Protein AF-A0A7L2FAF1-F1 (afdb_monomer_lite)

Secondary structure (DSSP, 8-state):
------PPP---TTSEEEE-------------------TT---EEEETTEEEEEPPP-PPP-HHHHHHHHHHHHHHHHHTT--SSS--HHHHHHHHHHHHHHHHHHHHH-HHHHHHHHHHHHHHHHHHHHHHHHHHHHHHHHHHHHHHHHHHHHHHHHHHHT-

Organism: Quiscalus mexicanus (NCBI:txid64278)

pLDDT: mean 79.45, std 24.53, range [24.81, 98.5]

InterPro domains:
  IPR019347 Axonemal dynein light chain [PF10211] (40-163)
  IPR019347 Axonemal dynein light chain [PTHR13183] (40-162)

Structure (mmCIF, N/CA/C/O backbone):
data_AF-A0A7L2FAF1-F1
#
_entry.id   AF-A0A7L2FAF1-F1
#
loop_
_atom_site.group_PDB
_atom_site.id
_atom_site.type_symbol
_atom_site.label_atom_id
_atom_site.label_alt_id
_atom_site.label_comp_id
_atom_site.label_asym_id
_atom_site.label_entity_id
_atom_site.label_seq_id
_atom_site.pdbx_PDB_ins_code
_atom_site.Cartn_x
_atom_site.Cartn_y
_atom_site.Cartn_z
_atom_site.occupancy
_atom_site.B_iso_or_equiv
_atom_site.auth_seq_id
_atom_site.auth_comp_id
_atom_site.auth_asym_id
_atom_site.auth_atom_id
_atom_site.pdbx_PDB_model_num
ATOM 1 N N . ALA A 1 1 ? -5.347 -30.707 2.370 1.00 27.84 1 ALA A N 1
ATOM 2 C CA . ALA A 1 1 ? -5.140 -30.293 0.969 1.00 27.84 1 ALA A CA 1
ATOM 3 C C . ALA A 1 1 ? -4.944 -28.781 0.952 1.00 27.84 1 ALA A C 1
ATOM 5 O O . ALA A 1 1 ? -5.804 -28.099 1.500 1.00 27.84 1 ALA A O 1
ATOM 6 N N . PRO A 1 2 ? -3.815 -28.251 0.456 1.00 30.92 2 PRO A N 1
ATOM 7 C CA . PRO A 1 2 ? -3.639 -26.808 0.319 1.00 30.92 2 PRO A CA 1
ATOM 8 C C . PRO A 1 2 ? -4.450 -26.282 -0.886 1.00 30.92 2 PRO A C 1
ATOM 10 O O . PRO A 1 2 ? -4.787 -27.070 -1.774 1.00 30.92 2 PRO A O 1
ATOM 13 N N . PRO A 1 3 ? -4.820 -24.988 -0.910 1.00 32.50 3 PRO A N 1
ATOM 14 C CA . PRO A 1 3 ? -5.670 -24.422 -1.954 1.00 32.50 3 PRO A CA 1
ATOM 15 C C . PRO A 1 3 ? -4.913 -24.277 -3.290 1.00 32.50 3 PRO A C 1
ATOM 17 O O . PRO A 1 3 ? -3.688 -24.136 -3.286 1.00 32.50 3 PRO A O 1
ATOM 20 N N . PRO A 1 4 ? -5.619 -24.269 -4.439 1.00 44.69 4 PRO A N 1
ATOM 21 C CA . PRO A 1 4 ? -5.011 -24.147 -5.759 1.00 44.69 4 PRO A CA 1
ATOM 22 C C . PRO A 1 4 ? -4.667 -22.675 -6.024 1.00 44.69 4 PRO A C 1
ATOM 24 O O . PRO A 1 4 ? -5.472 -21.906 -6.544 1.00 44.69 4 PRO A O 1
ATOM 27 N N . GLY A 1 5 ? -3.478 -22.255 -5.603 1.00 38.69 5 GLY A N 1
ATOM 28 C CA . GLY A 1 5 ? -2.954 -20.914 -5.843 1.00 38.69 5 GLY A CA 1
ATOM 29 C C . GLY A 1 5 ? -1.906 -20.931 -6.945 1.00 38.69 5 GLY A C 1
ATOM 30 O O . GLY A 1 5 ? -0.771 -21.281 -6.666 1.00 38.69 5 GLY A O 1
ATOM 31 N N . LEU A 1 6 ? -2.318 -20.541 -8.157 1.00 42.41 6 LEU A N 1
ATOM 32 C CA . LEU A 1 6 ? -1.506 -20.194 -9.334 1.00 42.41 6 LEU A CA 1
ATOM 33 C C . LEU A 1 6 ? -0.312 -21.115 -9.648 1.00 42.41 6 LEU A C 1
ATOM 35 O O . LEU A 1 6 ? 0.764 -20.993 -9.069 1.00 42.41 6 LEU A O 1
ATOM 39 N N . ALA A 1 7 ? -0.465 -21.933 -10.692 1.00 40.91 7 ALA A N 1
ATOM 40 C CA . ALA A 1 7 ? 0.687 -22.473 -11.407 1.00 40.91 7 ALA A CA 1
ATOM 41 C C . ALA A 1 7 ? 1.619 -21.313 -11.832 1.00 40.91 7 ALA A C 1
ATOM 43 O O . ALA A 1 7 ? 1.118 -20.288 -12.313 1.00 40.91 7 ALA A O 1
ATOM 44 N N . PRO A 1 8 ? 2.946 -21.432 -11.642 1.00 45.66 8 PRO A N 1
ATOM 45 C CA . PRO A 1 8 ? 3.875 -20.391 -12.055 1.00 45.66 8 PRO A CA 1
ATOM 46 C C . PRO A 1 8 ? 3.798 -20.203 -13.581 1.00 45.66 8 PRO A C 1
ATOM 48 O O . PRO A 1 8 ? 3.647 -21.187 -14.311 1.00 45.66 8 PRO A O 1
ATOM 51 N N . PRO A 1 9 ? 3.882 -18.960 -14.094 1.00 46.81 9 PRO A N 1
ATOM 52 C CA . PRO A 1 9 ? 4.000 -18.743 -15.530 1.00 46.81 9 PRO A CA 1
ATOM 53 C C . PRO A 1 9 ? 5.267 -19.446 -16.045 1.00 46.81 9 PRO A C 1
ATOM 55 O O . PRO A 1 9 ? 6.265 -19.490 -15.320 1.00 46.81 9 PRO A O 1
ATOM 58 N N . PRO A 1 10 ? 5.265 -19.989 -17.277 1.00 45.12 10 PRO A N 1
ATOM 59 C CA . PRO A 1 10 ? 6.448 -20.629 -17.833 1.00 45.12 10 PRO A CA 1
ATOM 60 C C . PRO A 1 10 ? 7.561 -19.582 -17.959 1.00 45.12 10 PRO A C 1
ATOM 62 O O . PRO A 1 10 ? 7.517 -18.705 -18.823 1.00 45.12 10 PRO A O 1
ATOM 65 N N . GLY A 1 11 ? 8.542 -19.646 -17.057 1.00 44.28 11 GLY A N 1
ATOM 66 C CA . GLY A 1 11 ? 9.762 -18.855 -17.159 1.00 44.28 11 GLY A CA 1
ATOM 67 C C . GLY A 1 11 ? 10.506 -19.220 -18.440 1.00 44.28 11 GLY A C 1
ATOM 68 O O . GLY A 1 11 ? 10.483 -20.373 -18.878 1.00 44.28 11 GLY A O 1
ATOM 69 N N . ARG A 1 12 ? 11.160 -18.238 -19.069 1.00 42.81 12 ARG A N 1
ATOM 70 C CA . ARG A 1 12 ? 12.044 -18.525 -20.203 1.00 42.81 12 ARG A CA 1
ATOM 71 C C . ARG A 1 12 ? 13.177 -19.454 -19.729 1.00 42.81 12 ARG A C 1
ATOM 73 O O . ARG A 1 12 ? 13.620 -19.298 -18.592 1.00 42.81 12 ARG A O 1
ATOM 80 N N . PRO A 1 13 ? 13.696 -20.363 -20.577 1.00 41.44 13 PRO A N 1
ATOM 81 C CA . PRO A 1 13 ? 14.641 -21.420 -20.178 1.00 41.44 13 PRO A CA 1
ATOM 82 C C . PRO A 1 13 ? 15.996 -20.982 -19.572 1.00 41.44 13 PRO A C 1
ATOM 84 O O . PRO A 1 13 ? 16.853 -21.834 -19.375 1.00 41.44 13 PRO A O 1
ATOM 87 N N . GLY A 1 14 ? 16.233 -19.690 -19.308 1.00 46.03 14 GLY A N 1
ATOM 88 C CA . GLY A 1 14 ? 17.527 -19.144 -18.873 1.00 46.03 14 GLY A CA 1
ATOM 89 C C . GLY A 1 14 ? 17.575 -18.482 -17.488 1.00 46.03 14 GLY A C 1
ATOM 90 O O . GLY A 1 14 ? 18.663 -18.112 -17.069 1.00 46.03 14 GLY A O 1
ATOM 91 N N . GLU A 1 15 ? 16.451 -18.323 -16.775 1.00 49.97 15 GLU A N 1
ATOM 92 C CA . GLU A 1 15 ? 16.382 -17.589 -15.483 1.00 49.97 15 GLU A CA 1
ATOM 93 C C . GLU A 1 15 ? 16.230 -18.505 -14.247 1.00 49.97 15 GLU A C 1
ATOM 95 O O . GLU A 1 15 ? 15.916 -18.039 -13.153 1.00 49.97 15 GLU A O 1
ATOM 100 N N . GLN A 1 16 ? 16.432 -19.817 -14.406 1.00 47.53 16 GLN A N 1
ATOM 101 C CA . GLN A 1 16 ? 16.274 -20.808 -13.336 1.00 47.53 16 GLN A CA 1
ATOM 102 C C . GLN A 1 16 ? 17.605 -21.525 -13.088 1.00 47.53 16 GLN A C 1
ATOM 104 O O . GLN A 1 16 ? 18.141 -22.175 -13.986 1.00 47.53 16 GLN A O 1
ATOM 109 N N . ARG A 1 17 ? 18.143 -21.421 -11.868 1.00 52.56 17 ARG A N 1
ATOM 110 C CA . ARG A 1 17 ? 19.311 -22.196 -11.421 1.00 52.56 17 ARG A CA 1
ATOM 111 C C . ARG A 1 17 ? 18.917 -23.183 -10.324 1.00 52.56 17 ARG A C 1
ATOM 113 O O . ARG A 1 17 ? 18.197 -22.831 -9.395 1.00 52.56 17 ARG A O 1
ATOM 120 N N . GLU A 1 18 ? 19.426 -24.409 -10.435 1.00 46.47 18 GLU A N 1
ATOM 121 C CA . GLU A 1 18 ? 19.274 -25.476 -9.442 1.00 46.47 18 GLU A CA 1
ATOM 122 C C . GLU A 1 18 ? 20.241 -25.244 -8.268 1.00 46.47 18 GLU A C 1
ATOM 124 O O . GLU A 1 18 ? 21.462 -25.291 -8.433 1.00 46.47 18 GLU A O 1
ATOM 129 N N . GLY A 1 19 ? 19.704 -24.976 -7.075 1.00 48.56 19 GLY A N 1
ATOM 130 C CA . GLY A 1 19 ? 20.489 -24.899 -5.844 1.00 48.56 19 GLY A CA 1
ATOM 131 C C . GLY A 1 19 ? 20.743 -26.293 -5.267 1.00 48.56 19 GLY A C 1
ATOM 132 O O . GLY A 1 19 ? 19.834 -26.918 -4.721 1.00 48.56 19 GLY A O 1
ATOM 133 N N . GLY A 1 20 ? 21.977 -26.794 -5.378 1.00 36.31 20 GLY A N 1
ATOM 134 C CA . GLY A 1 20 ? 22.377 -28.091 -4.824 1.00 36.31 20 GLY A CA 1
ATOM 135 C C . GLY A 1 20 ? 22.402 -28.103 -3.291 1.00 36.31 20 GLY A C 1
ATOM 136 O O . GLY A 1 20 ? 23.019 -27.247 -2.657 1.00 36.31 20 GLY A O 1
ATOM 137 N N . ARG A 1 21 ? 21.762 -29.106 -2.679 1.00 40.84 21 ARG A N 1
ATOM 138 C CA . ARG A 1 21 ? 21.745 -29.311 -1.223 1.00 40.84 21 ARG A CA 1
ATOM 139 C C . ARG A 1 21 ? 23.008 -30.066 -0.785 1.00 40.84 21 ARG A C 1
ATOM 141 O O . ARG A 1 21 ? 23.058 -31.289 -0.877 1.00 40.84 21 ARG A O 1
ATOM 148 N N . ALA A 1 22 ? 24.028 -29.358 -0.301 1.00 35.62 22 ALA A N 1
ATOM 149 C CA . ALA A 1 22 ? 25.160 -29.985 0.387 1.00 35.62 22 ALA A CA 1
ATOM 150 C C . ALA A 1 22 ? 24.779 -30.262 1.853 1.00 35.62 22 ALA A C 1
ATOM 152 O O . ALA A 1 22 ? 24.510 -29.340 2.622 1.00 35.62 22 ALA A O 1
ATOM 153 N N . GLY A 1 23 ? 24.700 -31.537 2.234 1.00 33.41 23 GLY A N 1
ATOM 154 C CA . GLY A 1 23 ? 24.443 -31.949 3.612 1.00 33.41 23 GLY A CA 1
ATOM 155 C C . GLY A 1 23 ? 25.723 -32.034 4.447 1.00 33.41 23 GLY A C 1
ATOM 156 O O . GLY A 1 23 ? 26.695 -32.625 3.990 1.00 33.41 23 GLY A O 1
ATOM 157 N N . ALA A 1 24 ? 25.685 -31.485 5.670 1.00 31.58 24 ALA A N 1
ATOM 158 C CA . ALA A 1 24 ? 25.994 -32.152 6.951 1.00 31.58 24 ALA A CA 1
ATOM 159 C C . ALA A 1 24 ? 26.558 -31.186 8.021 1.00 31.58 24 ALA A C 1
ATOM 161 O O . ALA A 1 24 ? 27.615 -30.596 7.837 1.00 31.58 24 ALA A O 1
ATOM 162 N N . GLY A 1 25 ? 25.896 -31.149 9.189 1.00 27.55 25 GLY A N 1
ATOM 163 C CA . GLY A 1 25 ? 26.552 -31.069 10.505 1.00 27.55 25 GLY A CA 1
ATOM 164 C C . GLY A 1 25 ? 26.757 -29.701 11.178 1.00 27.55 25 GLY A C 1
ATOM 165 O O . GLY A 1 25 ? 27.673 -28.971 10.837 1.00 27.55 25 GLY A O 1
ATOM 166 N N . GLY A 1 26 ? 26.031 -29.471 12.283 1.00 25.16 26 GLY A N 1
ATOM 167 C CA . GLY A 1 26 ? 26.638 -28.929 13.511 1.00 25.16 26 GLY A CA 1
ATOM 168 C C . GLY A 1 26 ? 26.454 -27.443 13.870 1.00 25.16 26 GLY A C 1
ATOM 169 O O . GLY A 1 26 ? 27.051 -26.565 13.272 1.00 25.16 26 GLY A O 1
ATOM 170 N N . ALA A 1 27 ? 25.762 -27.242 14.999 1.00 26.53 27 ALA A N 1
ATOM 171 C CA . ALA A 1 27 ? 25.954 -26.198 16.019 1.00 26.53 27 ALA A CA 1
ATOM 172 C C . ALA A 1 27 ? 25.530 -24.729 15.764 1.00 26.53 27 ALA A C 1
ATOM 174 O O . ALA A 1 27 ? 26.105 -23.980 14.988 1.00 26.53 27 ALA A O 1
ATOM 175 N N . ARG A 1 28 ? 24.546 -24.332 16.590 1.00 32.38 28 ARG A N 1
ATOM 176 C CA . ARG A 1 28 ? 24.350 -23.046 17.291 1.00 32.38 28 ARG A CA 1
ATOM 177 C C . ARG A 1 28 ? 25.233 -21.862 16.874 1.00 32.38 28 ARG A C 1
ATOM 179 O O . ARG A 1 28 ? 26.428 -21.838 17.142 1.00 32.38 28 ARG A O 1
ATOM 186 N N . GLY A 1 29 ? 24.554 -20.789 16.482 1.00 24.81 29 GLY A N 1
ATOM 187 C CA . GLY A 1 29 ? 25.086 -19.434 16.507 1.00 24.81 29 GLY A CA 1
ATOM 188 C C . GLY A 1 29 ? 24.210 -18.505 15.687 1.00 24.81 29 GLY A C 1
ATOM 189 O O . GLY A 1 29 ? 24.454 -18.324 14.502 1.00 24.81 29 GLY A O 1
ATOM 190 N N . ALA A 1 30 ? 23.187 -17.915 16.307 1.00 38.19 30 ALA A N 1
ATOM 191 C CA . ALA A 1 30 ? 22.689 -16.642 15.807 1.00 38.19 30 ALA A CA 1
ATOM 192 C C . ALA A 1 30 ? 23.797 -15.604 16.039 1.00 38.19 30 ALA A C 1
ATOM 194 O O . ALA A 1 30 ? 24.292 -15.481 17.161 1.00 38.19 30 ALA A O 1
ATOM 195 N N . PRO A 1 31 ? 24.179 -14.860 14.999 1.00 34.25 31 PRO A N 1
ATOM 196 C CA . PRO A 1 31 ? 24.195 -13.419 15.171 1.00 34.25 31 PRO A CA 1
ATOM 197 C C . PRO A 1 31 ? 23.515 -12.714 13.998 1.00 34.25 31 PRO A C 1
ATOM 199 O O . PRO A 1 31 ? 23.327 -13.264 12.915 1.00 34.25 31 PRO A O 1
ATOM 202 N N . GLY A 1 32 ? 23.079 -11.490 14.276 1.00 34.62 32 GLY A N 1
ATOM 203 C CA . GLY A 1 32 ? 22.221 -10.698 13.415 1.00 34.62 32 GLY A CA 1
ATOM 204 C C . GLY A 1 32 ? 22.744 -10.552 11.991 1.00 34.62 32 GLY A C 1
ATOM 205 O O . GLY A 1 32 ? 23.843 -10.062 11.756 1.00 34.62 32 GLY A O 1
ATOM 206 N N . ALA A 1 33 ? 21.879 -10.880 11.040 1.00 30.84 33 ALA A N 1
ATOM 207 C CA . ALA A 1 33 ? 21.929 -10.312 9.710 1.00 30.84 33 ALA A CA 1
ATOM 208 C C . ALA A 1 33 ? 20.853 -9.224 9.654 1.00 30.84 33 ALA A C 1
ATOM 210 O O . ALA A 1 33 ? 19.710 -9.475 9.275 1.00 30.84 33 ALA A O 1
ATOM 211 N N . SER A 1 34 ? 21.223 -8.002 10.049 1.00 34.81 34 SER A N 1
ATOM 212 C CA . SER A 1 34 ? 20.546 -6.795 9.562 1.00 34.81 34 SER A CA 1
ATOM 213 C C . SER A 1 34 ? 20.873 -6.681 8.068 1.00 34.81 34 SER A C 1
ATOM 215 O O . SER A 1 34 ? 21.776 -5.966 7.644 1.00 34.81 34 SER A O 1
ATOM 217 N N . GLY A 1 35 ? 20.232 -7.545 7.281 1.00 31.06 35 GLY A N 1
ATOM 218 C CA . GLY A 1 35 ? 20.431 -7.702 5.849 1.00 31.06 35 GLY A CA 1
ATOM 219 C C . GLY A 1 35 ? 19.584 -6.688 5.105 1.00 31.06 35 GLY A C 1
ATOM 220 O O . GLY A 1 35 ? 18.524 -7.017 4.576 1.00 31.06 35 GLY A O 1
ATOM 221 N N . ASN A 1 36 ? 20.056 -5.447 5.090 1.00 40.44 36 ASN A N 1
ATOM 222 C CA . ASN A 1 36 ? 19.520 -4.382 4.259 1.00 40.44 36 ASN A CA 1
ATOM 223 C C . ASN A 1 36 ? 19.846 -4.705 2.784 1.00 40.44 36 ASN A C 1
ATOM 225 O O . ASN A 1 36 ? 20.886 -4.308 2.269 1.00 40.44 36 ASN A O 1
ATOM 229 N N . GLY A 1 37 ? 19.023 -5.543 2.142 1.00 33.22 37 GLY A N 1
ATOM 230 C CA . GLY A 1 37 ? 19.288 -6.024 0.777 1.00 33.22 37 GLY A CA 1
ATOM 231 C C . GLY A 1 37 ? 18.282 -7.017 0.182 1.00 33.22 37 GLY A C 1
ATOM 232 O O . GLY A 1 37 ? 18.605 -7.679 -0.795 1.00 33.22 37 GLY A O 1
ATOM 233 N N . ARG A 1 38 ? 17.071 -7.161 0.738 1.00 39.62 38 ARG A N 1
ATOM 234 C CA . ARG A 1 38 ? 16.062 -8.135 0.248 1.00 39.62 38 ARG A CA 1
ATOM 235 C C . ARG A 1 38 ? 15.045 -7.581 -0.741 1.00 39.62 38 ARG A C 1
ATOM 237 O O . ARG A 1 38 ? 14.088 -8.256 -1.097 1.00 39.62 38 ARG A O 1
ATOM 244 N N . CYS A 1 39 ? 15.209 -6.344 -1.177 1.00 45.53 39 CYS A N 1
ATOM 245 C CA . CYS A 1 39 ? 14.093 -5.644 -1.799 1.00 45.53 39 CYS A CA 1
ATOM 246 C C . CYS A 1 39 ? 13.765 -6.094 -3.219 1.00 45.53 39 CYS A C 1
ATOM 248 O O . CYS A 1 39 ? 12.696 -5.768 -3.714 1.00 45.53 39 CYS A O 1
ATOM 250 N N . LEU A 1 40 ? 14.658 -6.868 -3.826 1.00 53.53 40 LEU A N 1
ATOM 251 C CA . LEU A 1 40 ? 14.436 -7.596 -5.063 1.00 53.53 40 LEU A CA 1
ATOM 252 C C . LEU A 1 40 ? 15.118 -8.968 -4.917 1.00 53.53 40 LEU A C 1
ATOM 254 O O . LEU A 1 40 ? 15.913 -9.365 -5.758 1.00 53.53 40 LEU A O 1
ATOM 258 N N . SER A 1 41 ? 14.945 -9.669 -3.791 1.00 55.16 41 SER A N 1
ATOM 259 C CA . SER A 1 41 ? 15.381 -11.067 -3.769 1.00 55.16 41 SER A CA 1
ATOM 260 C C . SER A 1 41 ? 14.407 -11.860 -4.621 1.00 55.16 41 SER A C 1
ATOM 262 O O . SER A 1 41 ? 13.192 -11.758 -4.435 1.00 55.16 41 SER A O 1
ATOM 264 N N . GLY A 1 42 ? 14.957 -12.627 -5.551 1.00 60.41 42 GLY A N 1
ATOM 265 C CA . GLY A 1 42 ? 14.222 -13.590 -6.340 1.00 60.41 42 GLY A CA 1
ATOM 266 C C . GLY A 1 42 ? 13.208 -14.396 -5.545 1.00 60.41 42 GLY A C 1
ATOM 267 O O . GLY A 1 42 ? 13.421 -14.677 -4.366 1.00 60.41 42 GLY A O 1
ATOM 268 N N . ARG A 1 43 ? 12.092 -14.781 -6.170 1.00 70.56 43 ARG A N 1
ATOM 269 C CA . ARG A 1 43 ? 11.152 -15.695 -5.518 1.00 70.56 43 ARG A CA 1
ATOM 270 C C . ARG A 1 43 ? 11.857 -17.034 -5.307 1.00 70.56 43 ARG A C 1
ATOM 272 O O . ARG A 1 43 ? 12.327 -17.631 -6.272 1.00 70.56 43 ARG A O 1
ATOM 279 N N . GLU A 1 44 ? 11.897 -17.493 -4.061 1.00 77.44 44 GLU A N 1
ATOM 280 C CA . GLU A 1 44 ? 12.423 -18.807 -3.695 1.00 77.44 44 GLU A CA 1
ATOM 281 C C . GLU A 1 44 ? 11.268 -19.770 -3.417 1.00 77.44 44 GLU A C 1
ATOM 283 O O . GLU A 1 44 ? 10.306 -19.407 -2.732 1.00 77.44 44 GLU A O 1
ATOM 288 N N . TRP A 1 45 ? 11.336 -20.991 -3.942 1.00 76.81 45 TRP A N 1
ATOM 289 C CA . TRP A 1 45 ? 10.405 -22.059 -3.574 1.00 76.81 45 TRP A CA 1
ATOM 290 C C . TRP A 1 45 ? 11.105 -23.417 -3.550 1.00 76.81 45 TRP A C 1
ATOM 292 O O . TRP A 1 45 ? 12.070 -23.653 -4.276 1.00 76.81 45 TRP A O 1
ATOM 302 N N . GLU A 1 46 ? 10.624 -24.310 -2.687 1.00 81.31 46 GLU A N 1
ATOM 303 C CA . GLU A 1 46 ? 11.120 -25.681 -2.592 1.00 81.31 46 GLU A CA 1
ATOM 304 C C . GLU A 1 46 ? 10.154 -26.618 -3.318 1.00 81.31 46 GLU A C 1
ATOM 306 O O . GLU A 1 46 ? 8.966 -26.673 -3.000 1.00 81.31 46 GLU A O 1
ATOM 311 N N . GLU A 1 47 ? 10.665 -27.369 -4.290 1.00 85.81 47 GLU A N 1
ATOM 312 C CA . GLU A 1 47 ? 9.909 -28.406 -4.986 1.00 85.81 47 GLU A CA 1
ATOM 313 C C . GLU A 1 47 ? 10.769 -29.667 -5.079 1.00 85.81 47 GLU A C 1
ATOM 315 O O . GLU A 1 47 ? 11.930 -29.613 -5.482 1.00 85.81 47 GLU A O 1
ATOM 320 N N . ALA A 1 48 ? 10.219 -30.808 -4.656 1.00 73.00 48 ALA A N 1
ATOM 321 C CA . ALA A 1 48 ? 10.898 -32.108 -4.687 1.00 73.00 48 ALA A CA 1
ATOM 322 C C . ALA A 1 48 ? 12.313 -32.116 -4.049 1.00 73.00 48 ALA A C 1
ATOM 324 O O . ALA A 1 48 ? 13.256 -32.647 -4.631 1.00 73.00 48 ALA A O 1
ATOM 325 N N . GLN A 1 49 ? 12.464 -31.534 -2.848 1.00 77.44 49 GLN A N 1
ATOM 326 C CA . GLN A 1 49 ? 13.745 -31.372 -2.124 1.00 77.44 49 GLN A CA 1
ATOM 327 C C . GLN A 1 49 ? 14.806 -30.515 -2.844 1.00 77.44 49 GLN A C 1
ATOM 329 O O . GLN A 1 49 ? 15.981 -30.543 -2.464 1.00 77.44 49 GLN A O 1
ATOM 334 N N . LYS A 1 50 ? 14.411 -29.746 -3.862 1.00 79.31 50 LYS A N 1
ATOM 335 C CA . LYS A 1 50 ? 15.275 -28.803 -4.576 1.00 79.31 50 LYS A CA 1
ATOM 336 C C . LYS A 1 50 ? 14.810 -27.376 -4.321 1.00 79.31 50 LYS A C 1
ATOM 338 O O . LYS A 1 50 ? 13.611 -27.103 -4.328 1.00 79.31 50 LYS A O 1
ATOM 343 N N . LEU A 1 51 ? 15.768 -26.477 -4.099 1.00 81.38 51 LEU A N 1
ATOM 344 C CA . LEU A 1 51 ? 15.514 -25.049 -3.937 1.00 81.38 51 LEU A CA 1
ATOM 345 C C . LEU A 1 51 ? 15.633 -24.361 -5.298 1.00 81.38 51 LEU A C 1
ATOM 347 O O . LEU A 1 51 ? 16.685 -24.423 -5.940 1.00 81.38 51 LEU A O 1
ATOM 351 N N . TRP A 1 52 ? 14.561 -23.694 -5.707 1.00 79.12 52 TRP A N 1
ATOM 352 C CA . TRP A 1 52 ? 14.508 -22.859 -6.898 1.00 79.12 52 TRP A CA 1
ATOM 353 C C . TRP A 1 52 ? 14.572 -21.396 -6.494 1.00 79.12 52 TRP A C 1
ATOM 355 O O . TRP A 1 52 ? 13.891 -20.988 -5.556 1.00 79.12 52 TRP A O 1
ATOM 365 N N . VAL A 1 53 ? 15.378 -20.614 -7.212 1.00 80.06 53 VAL A N 1
ATOM 366 C CA . VAL A 1 53 ? 15.508 -19.164 -7.027 1.00 80.06 53 VAL A CA 1
ATOM 367 C C . VAL A 1 53 ? 15.251 -18.506 -8.381 1.00 80.06 53 VAL A C 1
ATOM 369 O O . VAL A 1 53 ? 15.943 -18.801 -9.354 1.00 80.06 53 VAL A O 1
ATOM 372 N N . GLN A 1 54 ? 14.251 -17.630 -8.457 1.00 78.12 54 GLN A N 1
ATOM 373 C CA . GLN A 1 54 ? 13.981 -16.824 -9.649 1.00 78.12 54 GLN A CA 1
ATOM 374 C C . GLN A 1 54 ? 14.847 -15.566 -9.638 1.00 78.12 54 GLN A C 1
ATOM 376 O O . GLN A 1 54 ? 14.587 -14.674 -8.845 1.00 78.12 54 GLN A O 1
ATOM 381 N N . GLU A 1 55 ? 15.836 -15.443 -10.519 1.00 78.00 55 GLU A N 1
ATOM 382 C CA . GLU A 1 55 ? 16.634 -14.213 -10.585 1.00 78.00 55 GLU A CA 1
ATOM 383 C C . GLU A 1 55 ? 15.810 -13.003 -11.056 1.00 78.00 55 GLU A C 1
ATOM 385 O O . GLU A 1 55 ? 14.794 -13.118 -11.745 1.00 78.00 55 GLU A O 1
ATOM 390 N N . VAL A 1 56 ? 16.247 -11.812 -10.650 1.00 81.88 56 VAL A N 1
ATOM 391 C CA . VAL A 1 56 ? 15.607 -10.559 -11.049 1.00 81.88 56 VAL A CA 1
ATOM 392 C C . VAL A 1 56 ? 16.112 -10.154 -12.419 1.00 81.88 56 VAL A C 1
ATOM 394 O O . VAL A 1 56 ? 17.319 -10.058 -12.638 1.00 81.88 56 VAL A O 1
ATOM 397 N N . SER A 1 57 ? 15.188 -9.838 -13.324 1.00 84.25 57 SER A N 1
ATOM 398 C CA . SER A 1 57 ? 15.557 -9.372 -14.654 1.00 84.25 57 SER A CA 1
ATOM 399 C C . SER A 1 57 ? 16.392 -8.090 -14.581 1.00 84.25 57 SER A C 1
ATOM 401 O O . SER A 1 57 ? 16.002 -7.106 -13.944 1.00 84.25 57 SER A O 1
ATOM 403 N N . THR A 1 58 ? 17.524 -8.082 -15.280 1.00 86.19 58 THR A N 1
ATOM 404 C CA . THR A 1 58 ? 18.408 -6.917 -15.448 1.00 86.19 58 THR A CA 1
ATOM 405 C C . THR A 1 58 ? 18.145 -6.169 -16.754 1.00 86.19 58 THR A C 1
ATOM 407 O O . THR A 1 58 ? 18.829 -5.192 -17.057 1.00 86.19 58 THR A O 1
ATOM 410 N N . ALA A 1 59 ? 17.149 -6.601 -17.537 1.00 88.12 59 ALA A N 1
ATOM 411 C CA . ALA A 1 59 ? 16.818 -5.970 -18.803 1.00 88.12 59 ALA A CA 1
ATOM 412 C C . ALA A 1 59 ? 16.296 -4.534 -18.581 1.00 88.12 59 ALA A C 1
ATOM 414 O O . ALA A 1 59 ? 15.443 -4.321 -17.703 1.00 88.12 59 ALA A O 1
ATOM 415 N N . PRO A 1 60 ? 16.783 -3.551 -19.366 1.00 89.62 60 PRO A N 1
ATOM 416 C CA . PRO A 1 60 ? 16.291 -2.181 -19.306 1.00 89.62 60 PRO A CA 1
ATOM 417 C C . PRO A 1 60 ? 14.827 -2.123 -19.743 1.00 89.62 60 PRO A C 1
ATOM 419 O O . PRO A 1 60 ? 14.418 -2.829 -20.664 1.00 89.62 60 PRO A O 1
ATOM 422 N N . SER A 1 61 ? 14.039 -1.272 -19.087 1.00 91.12 61 SER A N 1
ATOM 423 C CA . SER A 1 61 ? 12.630 -1.092 -19.423 1.00 91.12 61 SER A CA 1
ATOM 424 C C . SER A 1 61 ? 12.433 -0.087 -20.552 1.00 91.12 61 SER A C 1
ATOM 426 O O . SER A 1 61 ? 13.115 0.934 -20.660 1.00 91.12 61 SER A O 1
ATOM 428 N N . THR A 1 62 ? 11.447 -0.367 -21.395 1.00 93.88 62 THR A N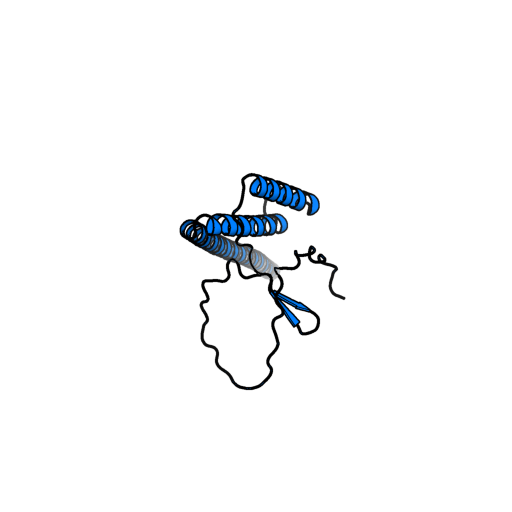 1
ATOM 429 C CA . THR A 1 62 ? 10.967 0.525 -22.447 1.00 93.88 62 THR A CA 1
ATOM 430 C C . THR A 1 62 ? 9.626 1.144 -22.056 1.00 93.88 62 THR A C 1
ATOM 432 O O . THR A 1 62 ? 8.912 0.652 -21.182 1.00 93.88 62 THR A O 1
ATOM 435 N N . ARG A 1 63 ? 9.211 2.207 -22.762 1.00 94.31 63 ARG A N 1
ATOM 436 C CA . ARG A 1 63 ? 7.874 2.804 -22.582 1.00 94.31 63 ARG A CA 1
ATOM 437 C C . ARG A 1 63 ? 6.750 1.772 -22.750 1.00 94.31 63 ARG A C 1
ATOM 439 O O . ARG A 1 63 ? 5.736 1.862 -22.068 1.00 94.31 63 ARG A O 1
ATOM 446 N N . ARG A 1 64 ? 6.925 0.805 -23.657 1.00 95.62 64 ARG A N 1
ATOM 447 C CA . ARG A 1 64 ? 5.940 -0.254 -23.906 1.00 95.62 64 ARG A CA 1
ATOM 448 C C . ARG A 1 64 ? 5.790 -1.175 -22.695 1.00 95.62 64 ARG A C 1
ATOM 450 O O . ARG A 1 64 ? 4.663 -1.534 -22.373 1.00 95.62 64 ARG A O 1
ATOM 457 N N . ASP A 1 65 ? 6.884 -1.495 -22.012 1.00 92.38 65 ASP A N 1
ATOM 458 C CA . ASP A 1 65 ? 6.862 -2.369 -20.832 1.00 92.38 65 ASP A CA 1
ATOM 459 C C . ASP A 1 65 ? 6.097 -1.719 -19.672 1.00 92.38 65 ASP A C 1
ATOM 461 O O . ASP A 1 65 ? 5.327 -2.382 -18.983 1.00 92.38 65 ASP A O 1
ATOM 465 N N . VAL A 1 66 ? 6.223 -0.397 -19.505 1.00 94.56 66 VAL A N 1
ATOM 466 C CA . VAL A 1 66 ? 5.463 0.362 -18.495 1.00 94.56 66 VAL A CA 1
ATOM 467 C C . VAL A 1 66 ? 3.960 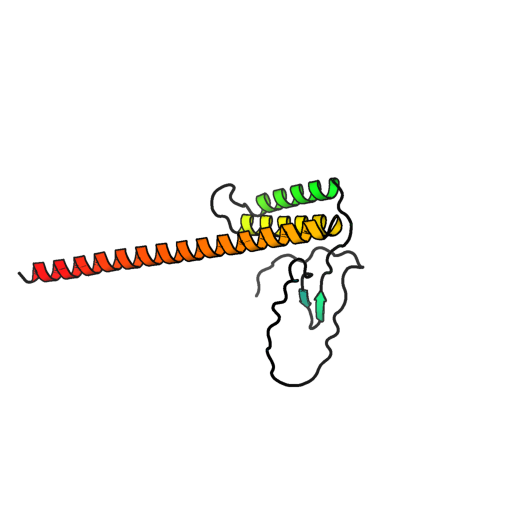0.353 -18.795 1.00 94.56 66 VAL A C 1
ATOM 469 O O . VAL A 1 66 ? 3.152 0.173 -17.886 1.00 94.56 66 VAL A O 1
ATOM 472 N N . VAL A 1 67 ? 3.569 0.501 -20.066 1.00 96.81 67 VAL A N 1
ATOM 473 C CA . VAL A 1 67 ? 2.155 0.400 -20.476 1.00 96.81 67 VAL A CA 1
ATOM 474 C C . VAL A 1 67 ? 1.619 -1.007 -20.213 1.00 96.81 67 VAL A C 1
ATOM 476 O O . VAL A 1 67 ? 0.534 -1.161 -19.661 1.00 96.81 67 VAL A O 1
ATOM 479 N N . GLN A 1 68 ? 2.396 -2.043 -20.535 1.00 95.94 68 GLN A N 1
ATOM 480 C CA . GLN A 1 68 ? 2.007 -3.426 -20.255 1.00 95.94 68 GLN A CA 1
ATOM 481 C C . GLN A 1 68 ? 1.856 -3.694 -18.756 1.00 95.94 68 GLN A C 1
ATOM 483 O O . GLN A 1 68 ? 0.914 -4.378 -18.361 1.00 95.94 68 GLN A O 1
ATOM 488 N N . LEU A 1 69 ? 2.740 -3.140 -17.922 1.00 95.12 69 LEU A N 1
ATOM 489 C CA . LEU A 1 69 ? 2.639 -3.240 -16.468 1.00 95.12 69 LEU A CA 1
ATOM 490 C C . LEU A 1 69 ? 1.343 -2.602 -15.948 1.00 95.12 69 LEU A C 1
ATOM 492 O O . LEU A 1 69 ? 0.654 -3.201 -15.124 1.00 95.12 69 LEU A O 1
ATOM 496 N N . GLN A 1 70 ? 0.980 -1.422 -16.459 1.00 97.19 70 GLN A N 1
ATOM 497 C CA . GLN A 1 70 ? -0.283 -0.766 -16.118 1.00 97.19 70 GLN A CA 1
ATOM 498 C C . GLN A 1 70 ? -1.490 -1.625 -16.518 1.00 97.19 70 GLN A C 1
ATOM 500 O O . GLN A 1 70 ? -2.335 -1.919 -15.677 1.00 97.19 70 GLN A O 1
ATOM 505 N N . GLU A 1 71 ? -1.537 -2.106 -17.762 1.00 97.75 71 GLU A N 1
ATOM 506 C CA . GLU A 1 71 ? -2.627 -2.970 -18.228 1.00 97.75 71 GLU A CA 1
ATOM 507 C C . GLU A 1 71 ? -2.747 -4.258 -17.398 1.00 97.75 71 GLU A C 1
ATOM 509 O O . GLU A 1 71 ? -3.851 -4.738 -17.139 1.00 97.75 71 GLU A O 1
ATOM 514 N N . GLN A 1 72 ? -1.620 -4.848 -16.988 1.00 96.94 72 GLN A N 1
ATOM 515 C CA . GLN A 1 72 ? -1.605 -6.029 -16.126 1.00 96.94 72 GLN A CA 1
ATOM 516 C C . GLN A 1 72 ? -2.168 -5.721 -14.738 1.00 96.94 72 GLN A C 1
ATOM 518 O O . GLN A 1 72 ? -2.988 -6.495 -14.241 1.00 96.94 72 GLN A O 1
ATOM 523 N N . LEU A 1 73 ? -1.770 -4.597 -14.136 1.00 96.94 73 LEU A N 1
ATOM 524 C CA . LEU A 1 73 ? -2.298 -4.150 -12.850 1.00 96.94 73 LEU A CA 1
ATOM 525 C C . LEU A 1 73 ? -3.815 -3.941 -12.922 1.00 96.94 73 LEU A C 1
ATOM 527 O O . LEU A 1 73 ? -4.542 -4.473 -12.085 1.00 96.94 73 LEU A O 1
ATOM 531 N N . ASP A 1 74 ? -4.297 -3.236 -13.946 1.00 97.75 74 ASP A N 1
ATOM 532 C CA . ASP A 1 74 ? -5.723 -2.949 -14.125 1.00 97.75 74 ASP A CA 1
ATOM 533 C C . ASP A 1 74 ? -6.537 -4.238 -14.294 1.00 97.75 74 ASP A C 1
ATOM 535 O O . ASP A 1 74 ? -7.562 -4.431 -13.631 1.00 97.75 74 ASP A O 1
ATOM 539 N N . ARG A 1 75 ? -6.042 -5.180 -15.110 1.00 97.69 75 ARG A N 1
ATOM 540 C CA . ARG A 1 75 ? -6.661 -6.507 -15.261 1.00 97.69 75 ARG A CA 1
ATOM 541 C C . ARG A 1 75 ? -6.715 -7.251 -13.932 1.00 97.69 75 ARG A C 1
ATOM 543 O O . ARG A 1 75 ? -7.747 -7.837 -13.615 1.00 97.69 75 ARG A O 1
ATOM 550 N N . GLN A 1 76 ? -5.638 -7.239 -13.147 1.00 97.19 76 GLN A N 1
ATOM 551 C CA . GLN A 1 76 ? -5.604 -7.932 -11.857 1.00 97.19 76 GLN A CA 1
ATOM 552 C C . GLN A 1 76 ? -6.534 -7.285 -10.825 1.00 97.19 76 GLN A C 1
ATOM 554 O O . GLN A 1 76 ? -7.222 -8.006 -10.101 1.00 97.19 76 GLN A O 1
ATOM 559 N N . LEU A 1 77 ? -6.616 -5.952 -10.786 1.00 96.81 77 LEU A N 1
ATOM 560 C CA . LEU A 1 77 ? -7.552 -5.231 -9.921 1.00 96.81 77 LEU A CA 1
ATOM 561 C C . LEU A 1 77 ? -9.005 -5.599 -10.246 1.00 96.81 77 LEU A C 1
ATOM 563 O O . LEU A 1 77 ? -9.776 -5.889 -9.330 1.00 96.81 77 LEU A O 1
ATOM 567 N N . GLN A 1 78 ? -9.358 -5.661 -11.533 1.00 97.06 78 GLN A N 1
ATOM 568 C CA . GLN A 1 78 ? -10.694 -6.059 -11.985 1.00 97.06 78 GLN A CA 1
ATOM 569 C C . GLN A 1 78 ? -10.993 -7.531 -11.682 1.00 97.06 78 GLN A C 1
ATOM 571 O O . GLN A 1 78 ? -12.014 -7.844 -11.071 1.00 97.06 78 GLN A O 1
ATOM 576 N N . GLN A 1 79 ? -10.091 -8.443 -12.059 1.00 96.88 79 GLN A N 1
ATOM 577 C CA . GLN A 1 79 ? -10.267 -9.888 -11.863 1.00 96.88 79 GLN A CA 1
ATOM 578 C C . GLN A 1 79 ? -10.426 -10.261 -10.389 1.00 96.88 79 GLN A C 1
ATOM 580 O O . GLN A 1 79 ? -11.204 -11.149 -10.049 1.00 96.88 79 GLN A O 1
ATOM 585 N N . ARG A 1 80 ? -9.689 -9.582 -9.504 1.00 96.81 80 ARG A N 1
ATOM 586 C CA . ARG A 1 80 ? -9.746 -9.804 -8.056 1.00 96.81 80 ARG A CA 1
ATOM 587 C C . ARG A 1 80 ? -10.812 -8.949 -7.359 1.00 96.81 80 ARG A C 1
ATOM 589 O O . ARG A 1 80 ? -10.888 -8.994 -6.133 1.00 96.81 80 ARG A O 1
ATOM 596 N N . GLN A 1 81 ? -11.600 -8.175 -8.113 1.00 95.19 81 GLN A N 1
ATOM 597 C CA . GLN A 1 81 ? -12.653 -7.284 -7.609 1.00 95.19 81 GLN A CA 1
ATOM 598 C C . GLN A 1 81 ? -12.164 -6.374 -6.470 1.00 95.19 81 GLN A C 1
ATOM 600 O O . GLN A 1 81 ? -12.788 -6.252 -5.412 1.00 95.19 81 GLN A O 1
ATOM 605 N N . ALA A 1 82 ? -11.001 -5.754 -6.668 1.00 96.75 82 ALA A N 1
ATOM 606 C CA . ALA A 1 82 ? -10.442 -4.828 -5.697 1.00 96.75 82 ALA A CA 1
ATOM 607 C C . ALA A 1 82 ? -11.365 -3.609 -5.519 1.00 96.75 82 ALA A C 1
ATOM 609 O O . ALA A 1 82 ? -11.886 -3.058 -6.485 1.00 96.75 82 ALA A O 1
ATOM 610 N N . ARG A 1 83 ? -11.557 -3.162 -4.272 1.00 95.69 83 ARG A N 1
ATOM 611 C CA . ARG A 1 83 ? -12.397 -1.991 -3.982 1.00 95.69 83 ARG A CA 1
ATOM 612 C C . ARG A 1 83 ? -11.705 -0.708 -4.443 1.00 95.69 83 ARG A C 1
ATOM 614 O O . ARG A 1 83 ? -10.531 -0.492 -4.137 1.00 95.69 83 ARG A O 1
ATOM 621 N N . GLU A 1 84 ? -12.462 0.171 -5.091 1.00 92.81 84 GLU A N 1
ATOM 622 C CA . GLU A 1 84 ? -11.989 1.484 -5.555 1.00 92.81 84 GLU A CA 1
ATOM 623 C C . GLU A 1 84 ? -11.808 2.492 -4.412 1.00 92.81 84 GLU A C 1
ATOM 625 O O . GLU A 1 84 ? -10.984 3.403 -4.494 1.00 92.81 84 GLU A O 1
ATOM 630 N N . THR A 1 85 ? -12.521 2.320 -3.301 1.00 93.75 85 THR A N 1
ATOM 631 C CA . THR A 1 85 ? -12.470 3.224 -2.145 1.00 93.75 85 THR A CA 1
ATOM 632 C C . THR A 1 85 ? -12.291 2.454 -0.838 1.00 93.75 85 THR A C 1
ATOM 634 O O . THR A 1 85 ? -12.562 1.254 -0.740 1.00 93.75 85 THR A O 1
ATOM 637 N N . GLY A 1 86 ? -11.770 3.147 0.177 1.00 94.44 86 GLY A N 1
ATOM 638 C CA . GLY A 1 86 ? -11.502 2.571 1.494 1.00 94.44 86 GLY A CA 1
ATOM 639 C C . GLY A 1 86 ? -10.329 1.583 1.538 1.00 94.44 86 GLY A C 1
ATOM 640 O O . GLY A 1 86 ? -9.512 1.481 0.617 1.00 94.44 86 GLY A O 1
ATOM 641 N N . LEU A 1 87 ? -10.227 0.858 2.653 1.00 94.06 87 LEU A N 1
ATOM 642 C CA . LEU A 1 87 ? -9.178 -0.136 2.871 1.00 94.06 87 LEU A CA 1
ATOM 643 C C . LEU A 1 87 ? -9.474 -1.407 2.064 1.00 94.06 87 LEU A C 1
ATOM 645 O O . LEU A 1 87 ? -10.541 -2.009 2.195 1.00 94.06 87 LEU A O 1
ATOM 649 N N . CYS A 1 88 ? -8.517 -1.821 1.232 1.00 96.94 88 CYS A N 1
ATOM 650 C CA . CYS A 1 88 ? -8.614 -3.032 0.423 1.00 96.94 88 CYS A CA 1
ATOM 651 C C . CYS A 1 88 ? -7.265 -3.772 0.412 1.00 96.94 88 CYS A C 1
ATOM 653 O O . CYS A 1 88 ? -6.299 -3.233 -0.137 1.00 96.94 88 CYS A O 1
ATOM 655 N N . PRO A 1 89 ? -7.180 -4.987 0.989 1.00 95.12 89 PRO A N 1
ATOM 656 C CA . PRO A 1 89 ? -5.925 -5.736 1.071 1.00 95.12 89 PRO A CA 1
ATOM 657 C C . PRO A 1 89 ? -5.432 -6.191 -0.306 1.00 95.12 89 PRO A C 1
ATOM 659 O O . PRO A 1 89 ? -4.251 -6.054 -0.594 1.00 95.12 89 PRO A O 1
ATOM 662 N N . VAL A 1 90 ? -6.341 -6.620 -1.189 1.00 95.88 90 VAL A N 1
ATOM 663 C CA . VAL A 1 90 ? -6.020 -6.997 -2.578 1.00 95.88 90 VAL A CA 1
ATOM 664 C C . VAL A 1 90 ? -5.375 -5.829 -3.314 1.00 95.88 90 VAL A C 1
ATOM 666 O O . VAL A 1 90 ? -4.320 -5.970 -3.922 1.00 95.88 90 VAL A O 1
ATOM 669 N N . ARG A 1 91 ? -5.981 -4.640 -3.221 1.00 97.00 91 ARG A N 1
ATOM 670 C CA . ARG A 1 91 ? -5.416 -3.436 -3.825 1.00 97.00 91 ARG A CA 1
ATOM 671 C C . ARG A 1 91 ? -4.043 -3.126 -3.238 1.00 97.00 91 ARG A C 1
ATOM 673 O O . ARG A 1 91 ? -3.101 -2.907 -3.984 1.00 97.00 91 ARG A O 1
ATOM 680 N N . ARG A 1 92 ? -3.918 -3.132 -1.908 1.00 95.25 92 ARG A N 1
ATOM 681 C CA . ARG A 1 92 ? -2.644 -2.891 -1.218 1.00 95.25 92 ARG A CA 1
ATOM 682 C C . ARG A 1 92 ? -1.543 -3.815 -1.745 1.00 95.25 92 ARG A C 1
ATOM 684 O O . ARG A 1 92 ? -0.481 -3.318 -2.092 1.00 95.25 92 ARG A O 1
ATOM 691 N N . GLU A 1 93 ? -1.821 -5.111 -1.841 1.00 95.00 93 GLU A N 1
ATOM 692 C CA . GLU A 1 93 ? -0.889 -6.121 -2.346 1.00 95.00 93 GLU A CA 1
ATOM 693 C C . GLU A 1 93 ? -0.472 -5.848 -3.799 1.00 95.00 93 GLU A C 1
ATOM 695 O O . GLU A 1 93 ? 0.721 -5.778 -4.090 1.00 95.00 93 GLU A O 1
ATOM 700 N N . LEU A 1 94 ? -1.438 -5.631 -4.695 1.00 95.69 94 LEU A N 1
ATOM 701 C CA . LEU A 1 94 ? -1.176 -5.394 -6.118 1.00 95.69 94 LEU A CA 1
ATOM 702 C C . LEU A 1 94 ? -0.363 -4.116 -6.363 1.00 95.69 94 LEU A C 1
ATOM 704 O O . LEU A 1 94 ? 0.566 -4.111 -7.170 1.00 95.69 94 LEU A O 1
ATOM 708 N N . TYR A 1 95 ? -0.660 -3.040 -5.631 1.00 96.25 95 TYR A N 1
ATOM 709 C CA . TYR A 1 95 ? 0.128 -1.810 -5.705 1.00 96.25 95 TYR A CA 1
ATOM 710 C C . TYR A 1 95 ? 1.534 -1.985 -5.126 1.00 96.25 95 TYR A C 1
ATOM 712 O O . TYR A 1 95 ? 2.469 -1.403 -5.666 1.00 96.25 95 TYR A O 1
ATOM 720 N N . THR A 1 96 ? 1.711 -2.783 -4.067 1.00 93.69 96 THR A N 1
ATOM 721 C CA . THR A 1 96 ? 3.049 -3.113 -3.553 1.00 93.69 96 THR A CA 1
ATOM 722 C C . THR A 1 96 ? 3.869 -3.860 -4.603 1.00 93.69 96 THR A C 1
ATOM 724 O O . THR A 1 96 ? 4.975 -3.425 -4.904 1.00 93.69 96 THR A O 1
ATOM 727 N N . GLN A 1 97 ? 3.304 -4.891 -5.237 1.00 92.31 97 GLN A N 1
ATOM 728 C CA . GLN A 1 97 ? 3.983 -5.638 -6.304 1.00 92.31 97 GLN A CA 1
ATOM 729 C C . GLN A 1 97 ? 4.342 -4.744 -7.501 1.00 92.31 97 GLN A C 1
ATOM 731 O O . GLN A 1 97 ? 5.462 -4.796 -8.004 1.00 92.31 97 GLN A O 1
ATOM 736 N N . CYS A 1 98 ? 3.415 -3.883 -7.936 1.00 95.06 98 CYS A N 1
ATOM 737 C CA . CYS A 1 98 ? 3.675 -2.926 -9.012 1.00 95.06 98 CYS A CA 1
ATOM 738 C C . CYS A 1 98 ? 4.788 -1.933 -8.635 1.00 95.06 98 CYS A C 1
ATOM 740 O O . CYS A 1 98 ? 5.668 -1.646 -9.445 1.00 95.06 98 CYS A O 1
ATOM 742 N N . PHE A 1 99 ? 4.791 -1.433 -7.397 1.00 95.62 99 PHE A N 1
ATOM 743 C CA . PHE A 1 99 ? 5.816 -0.500 -6.937 1.00 95.62 99 PHE A CA 1
ATOM 744 C C . PHE A 1 99 ? 7.201 -1.149 -6.844 1.00 95.62 99 PHE A C 1
ATOM 746 O O . PHE A 1 99 ? 8.186 -0.515 -7.215 1.00 95.62 99 PHE A O 1
ATOM 753 N N . ASP A 1 100 ? 7.283 -2.417 -6.439 1.00 93.12 100 ASP A N 1
ATOM 754 C CA . ASP A 1 100 ? 8.540 -3.171 -6.437 1.00 93.12 100 ASP A CA 1
ATOM 755 C C . ASP A 1 100 ? 9.095 -3.354 -7.861 1.00 93.12 100 ASP A C 1
ATOM 757 O O . ASP A 1 100 ? 10.294 -3.175 -8.088 1.00 93.12 100 ASP A O 1
ATOM 761 N N . GLU A 1 101 ? 8.231 -3.604 -8.850 1.00 93.00 101 GLU A N 1
ATOM 762 C CA . GLU A 1 101 ? 8.640 -3.661 -10.260 1.00 93.00 101 GLU A CA 1
ATOM 763 C C . GLU A 1 101 ? 9.091 -2.287 -10.788 1.00 93.00 101 GLU A C 1
ATOM 765 O O . GLU A 1 101 ? 10.088 -2.193 -11.504 1.00 93.00 101 GLU A O 1
ATOM 770 N N . LEU A 1 102 ? 8.436 -1.193 -10.389 1.00 94.44 102 LEU A N 1
ATOM 771 C CA . LEU A 1 102 ? 8.895 0.162 -10.720 1.00 94.44 102 LEU A CA 1
ATOM 772 C C . LEU A 1 102 ? 10.259 0.479 -10.093 1.00 94.44 102 LEU A C 1
ATOM 774 O O . LEU A 1 102 ? 11.106 1.104 -10.743 1.00 94.44 102 LEU A O 1
ATOM 778 N N . ILE A 1 103 ? 10.503 0.033 -8.858 1.00 94.62 103 ILE A N 1
ATOM 779 C CA . ILE A 1 103 ? 11.812 0.143 -8.206 1.00 94.62 103 ILE A CA 1
ATOM 780 C C . ILE A 1 103 ? 12.843 -0.662 -8.993 1.00 94.62 103 ILE A C 1
ATOM 782 O O . ILE A 1 103 ? 13.909 -0.121 -9.289 1.00 94.62 103 ILE A O 1
ATOM 786 N N . ARG A 1 104 ? 12.531 -1.897 -9.411 1.00 93.75 104 ARG A N 1
ATOM 787 C CA . ARG A 1 104 ? 13.418 -2.711 -10.259 1.00 93.75 104 ARG A CA 1
ATOM 788 C C . ARG A 1 104 ? 13.787 -1.975 -11.547 1.00 93.75 104 ARG A C 1
ATOM 790 O O . ARG A 1 104 ? 14.970 -1.775 -11.812 1.00 93.75 104 ARG A O 1
ATOM 797 N N . GLN A 1 105 ? 12.795 -1.518 -12.312 1.00 94.12 105 GLN A N 1
ATOM 798 C CA . GLN A 1 105 ? 13.005 -0.793 -13.572 1.00 94.12 105 GLN A CA 1
ATOM 799 C C . GLN A 1 105 ? 13.841 0.476 -13.373 1.00 94.12 105 GLN A C 1
ATOM 801 O O . GLN A 1 105 ? 14.784 0.740 -14.123 1.00 94.12 105 GLN A O 1
ATOM 806 N N . THR A 1 106 ? 13.537 1.245 -12.325 1.00 95.00 106 THR A N 1
ATOM 807 C CA . THR A 1 106 ? 14.277 2.469 -11.999 1.00 95.00 106 THR A CA 1
ATOM 808 C C . THR A 1 106 ? 15.714 2.163 -11.603 1.00 95.00 106 THR A C 1
ATOM 810 O O . THR A 1 106 ? 16.604 2.886 -12.041 1.00 95.00 106 THR A O 1
ATOM 813 N N . THR A 1 107 ? 15.941 1.093 -10.835 1.00 94.88 107 THR A N 1
ATOM 814 C CA . THR A 1 107 ? 17.270 0.635 -10.397 1.00 94.88 107 THR A CA 1
ATOM 815 C C . THR A 1 107 ? 18.126 0.210 -11.584 1.00 94.88 107 THR A C 1
ATOM 817 O O . THR A 1 107 ? 19.286 0.604 -11.654 1.00 94.88 107 THR A O 1
ATOM 820 N N . VAL A 1 108 ? 17.554 -0.526 -12.546 1.00 93.06 108 VAL A N 1
ATOM 821 C CA . VAL A 1 108 ? 18.254 -0.903 -13.788 1.00 93.06 108 VAL A CA 1
ATOM 822 C C . VAL A 1 108 ? 18.653 0.337 -14.594 1.00 93.06 108 VAL A C 1
ATOM 824 O O . VAL A 1 108 ? 19.740 0.379 -15.162 1.00 93.06 108 VAL A O 1
ATOM 827 N N . SER A 1 109 ? 17.802 1.367 -14.627 1.00 93.25 109 SER A N 1
ATOM 828 C CA . SER A 1 109 ? 18.117 2.632 -15.301 1.00 93.25 109 SER A CA 1
ATOM 829 C C . SER A 1 109 ? 19.139 3.489 -14.539 1.00 93.25 109 SER A C 1
ATOM 831 O O . SER A 1 109 ? 19.977 4.128 -15.169 1.00 93.25 109 SER A O 1
ATOM 833 N N . CYS A 1 110 ? 19.033 3.569 -13.212 1.00 94.44 110 CYS A N 1
ATOM 834 C CA . CYS A 1 110 ? 19.912 4.328 -12.322 1.00 94.44 110 CYS A CA 1
ATOM 835 C C . CYS A 1 110 ? 19.736 3.820 -10.883 1.00 94.44 110 CYS A C 1
ATOM 837 O O . CYS A 1 110 ? 18.684 4.007 -10.255 1.00 94.44 110 CYS A O 1
ATOM 839 N N . ALA A 1 111 ? 20.785 3.183 -10.364 1.00 94.12 111 ALA A N 1
ATOM 840 C CA . ALA A 1 111 ? 20.751 2.473 -9.092 1.00 94.12 111 ALA A CA 1
ATOM 841 C C . ALA A 1 111 ? 20.472 3.402 -7.902 1.00 94.12 111 ALA A C 1
ATOM 843 O O . ALA A 1 111 ? 19.741 3.035 -6.985 1.00 94.12 111 ALA A O 1
ATOM 844 N N . GLU A 1 112 ? 20.990 4.629 -7.934 1.00 96.00 112 GLU A N 1
ATOM 845 C CA . GLU A 1 112 ? 20.852 5.619 -6.866 1.00 96.00 112 GLU A CA 1
ATOM 846 C C . GLU A 1 112 ? 19.395 6.058 -6.692 1.00 96.00 112 GLU A C 1
ATOM 848 O O . GLU A 1 112 ? 18.900 6.164 -5.568 1.00 96.00 112 GLU A O 1
ATOM 853 N N . ARG A 1 113 ? 18.671 6.251 -7.804 1.00 96.38 113 ARG A N 1
ATOM 854 C CA . ARG A 1 113 ? 17.229 6.544 -7.764 1.00 96.38 113 ARG A CA 1
ATOM 855 C C . ARG A 1 113 ? 16.431 5.348 -7.266 1.00 96.38 113 ARG A C 1
ATOM 857 O O . ARG A 1 113 ? 15.501 5.528 -6.486 1.00 96.38 113 ARG A O 1
ATOM 864 N N . GLY A 1 114 ? 16.797 4.143 -7.701 1.00 95.56 114 GLY A N 1
ATOM 865 C CA . GLY A 1 114 ? 16.198 2.905 -7.206 1.00 95.56 114 GLY A CA 1
ATOM 866 C C . GLY A 1 114 ? 16.328 2.774 -5.688 1.00 95.56 114 GLY A C 1
ATOM 867 O O . GLY A 1 114 ? 15.336 2.563 -4.993 1.00 95.56 114 GLY A O 1
ATOM 868 N N . LEU A 1 115 ? 17.532 3.015 -5.162 1.00 95.25 115 LEU A N 1
ATOM 869 C CA . LEU A 1 115 ? 17.814 3.019 -3.727 1.00 95.25 115 LEU A CA 1
ATOM 870 C C . LEU A 1 115 ? 17.036 4.109 -2.976 1.00 95.25 115 LEU A C 1
ATOM 872 O O . LEU A 1 115 ? 16.590 3.883 -1.852 1.00 95.25 115 LEU A O 1
ATOM 876 N N . LEU A 1 116 ? 16.858 5.289 -3.574 1.00 97.25 116 LEU A N 1
ATOM 877 C CA . LEU A 1 116 ? 16.053 6.348 -2.970 1.00 97.25 116 LEU A CA 1
ATOM 878 C C . LEU A 1 116 ? 14.578 5.937 -2.859 1.00 97.25 116 LEU A C 1
ATOM 880 O O . LEU A 1 116 ? 13.998 6.052 -1.780 1.00 97.25 116 LEU A O 1
ATOM 884 N N . LEU A 1 117 ? 13.987 5.417 -3.941 1.00 96.69 117 LEU A N 1
ATOM 885 C CA . LEU A 1 117 ? 12.603 4.927 -3.939 1.00 96.69 117 LEU A CA 1
ATOM 886 C C . LEU A 1 117 ? 12.398 3.811 -2.914 1.00 96.69 117 LEU A C 1
ATOM 888 O O . LEU A 1 117 ? 11.364 3.765 -2.250 1.00 96.69 117 LEU A O 1
ATOM 892 N N . LEU A 1 118 ? 13.407 2.958 -2.746 1.00 95.50 118 LEU A N 1
ATOM 893 C CA . LEU A 1 118 ? 13.418 1.915 -1.736 1.00 95.50 118 LEU A CA 1
ATOM 894 C C . LEU A 1 118 ? 13.264 2.469 -0.319 1.00 95.50 118 LEU A C 1
ATOM 896 O O . LEU A 1 118 ? 12.397 2.032 0.430 1.00 95.50 118 LEU A O 1
ATOM 900 N N . ARG A 1 119 ? 14.064 3.479 0.029 1.00 96.56 119 ARG A N 1
ATOM 901 C CA . ARG A 1 119 ? 14.007 4.111 1.353 1.00 96.56 119 ARG A CA 1
ATOM 902 C C . ARG A 1 119 ? 12.662 4.781 1.604 1.00 96.56 119 ARG A C 1
ATOM 904 O O . ARG A 1 119 ? 12.099 4.617 2.680 1.00 96.56 119 ARG A O 1
ATOM 911 N N . VAL A 1 120 ? 12.129 5.477 0.598 1.00 96.94 120 VAL A N 1
ATOM 912 C CA . VAL A 1 120 ? 10.799 6.102 0.679 1.00 96.94 120 VAL A CA 1
ATOM 913 C C . VAL A 1 120 ? 9.718 5.045 0.915 1.00 96.94 120 VAL A C 1
ATOM 915 O O . VAL A 1 120 ? 8.838 5.236 1.753 1.00 96.94 120 VAL A O 1
ATOM 918 N N . ARG A 1 121 ? 9.784 3.904 0.217 1.00 96.12 121 ARG A N 1
ATOM 919 C CA . ARG A 1 121 ? 8.857 2.784 0.424 1.00 96.12 121 ARG A CA 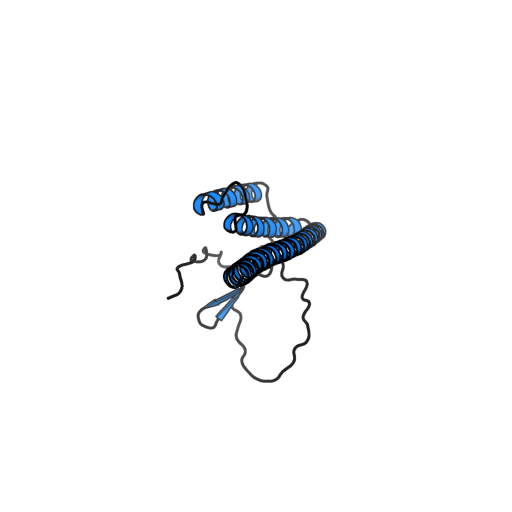1
ATOM 920 C C . ARG A 1 121 ? 8.886 2.296 1.870 1.00 96.12 121 ARG A C 1
ATOM 922 O O . ARG A 1 121 ? 7.828 2.129 2.474 1.00 96.12 121 ARG A O 1
ATOM 929 N N . ASP A 1 122 ? 10.081 2.061 2.398 1.00 96.06 122 ASP A N 1
ATOM 930 C CA . ASP A 1 122 ? 10.269 1.482 3.726 1.00 96.06 122 ASP A CA 1
ATOM 931 C C . ASP A 1 122 ? 9.811 2.463 4.822 1.00 96.06 122 ASP A C 1
ATOM 933 O O . ASP A 1 122 ? 9.136 2.065 5.772 1.00 96.06 122 ASP A O 1
ATOM 937 N N . GLU A 1 123 ? 10.060 3.764 4.647 1.00 97.69 123 GLU A N 1
ATOM 938 C CA . GLU A 1 123 ? 9.550 4.820 5.532 1.00 97.69 123 GLU A CA 1
ATOM 939 C C . GLU A 1 123 ? 8.012 4.890 5.533 1.00 97.69 123 GLU A C 1
ATOM 941 O O . GLU A 1 123 ? 7.379 4.964 6.594 1.00 97.69 123 GLU A O 1
ATOM 946 N N . LEU A 1 124 ? 7.379 4.796 4.357 1.00 95.62 124 LEU A N 1
ATOM 947 C CA . LEU A 1 124 ? 5.918 4.747 4.245 1.00 95.62 124 LEU A CA 1
ATOM 948 C C . LEU A 1 124 ? 5.338 3.485 4.894 1.00 95.62 124 LEU A C 1
ATOM 950 O O . LEU A 1 124 ? 4.275 3.542 5.517 1.00 95.62 124 LEU A O 1
ATOM 954 N N . GLN A 1 125 ? 6.011 2.341 4.762 1.00 95.94 125 GLN A N 1
ATOM 955 C CA . GLN A 1 125 ? 5.599 1.096 5.413 1.00 95.94 125 GLN A CA 1
ATOM 956 C C . GLN A 1 125 ? 5.703 1.196 6.937 1.00 95.94 125 GLN A C 1
ATOM 958 O O . GLN A 1 125 ? 4.761 0.803 7.631 1.00 95.94 125 GLN A O 1
ATOM 963 N N . LEU A 1 126 ? 6.790 1.772 7.457 1.00 97.00 126 LEU A N 1
ATOM 964 C CA . LEU A 1 126 ? 6.954 2.026 8.888 1.00 97.00 126 LEU A CA 1
ATOM 965 C C . LEU A 1 126 ? 5.839 2.936 9.418 1.00 97.00 126 LEU A C 1
ATOM 967 O O . LEU A 1 126 ? 5.181 2.606 10.405 1.00 97.00 126 LEU A O 1
ATOM 971 N N . THR A 1 127 ? 5.570 4.036 8.714 1.00 98.00 127 THR A N 1
ATOM 972 C CA . THR A 1 127 ? 4.514 4.995 9.068 1.00 98.00 127 THR A CA 1
ATOM 973 C C . THR A 1 127 ? 3.131 4.339 9.086 1.00 98.00 127 THR A C 1
ATOM 975 O O . THR A 1 127 ? 2.359 4.519 10.028 1.00 98.00 127 THR A O 1
ATOM 978 N N . LEU A 1 128 ? 2.812 3.520 8.080 1.00 95.38 128 LEU A N 1
ATOM 979 C CA . LEU A 1 128 ? 1.541 2.794 8.033 1.00 95.38 128 LEU A CA 1
ATOM 980 C C . LEU A 1 128 ? 1.407 1.771 9.160 1.00 95.38 128 LEU A C 1
ATOM 982 O O . LEU A 1 128 ? 0.327 1.645 9.733 1.00 95.38 128 LEU A O 1
ATOM 986 N N . SER A 1 129 ? 2.495 1.085 9.503 1.00 96.62 129 SER A N 1
ATOM 987 C CA . SER A 1 129 ? 2.519 0.117 10.603 1.00 96.62 129 SER A CA 1
ATOM 988 C C . SER A 1 129 ? 2.278 0.810 11.948 1.00 96.62 129 SER A C 1
ATOM 990 O O . SER A 1 129 ? 1.512 0.321 12.777 1.00 96.62 129 SER A O 1
ATOM 992 N N . ALA A 1 130 ? 2.856 2.000 12.142 1.00 98.44 130 ALA A N 1
ATOM 993 C CA . ALA A 1 130 ? 2.601 2.822 13.321 1.00 98.44 130 ALA A CA 1
ATOM 994 C C . ALA A 1 130 ? 1.126 3.253 13.409 1.00 98.44 130 ALA A C 1
ATOM 996 O O . ALA A 1 130 ? 0.509 3.123 14.468 1.00 98.44 130 ALA A O 1
ATOM 997 N N . TYR A 1 131 ? 0.525 3.705 12.302 1.00 98.06 131 TYR A N 1
ATOM 998 C CA . TYR A 1 131 ? -0.901 4.046 12.285 1.00 98.06 131 TYR A CA 1
ATOM 999 C C . TYR A 1 131 ? -1.809 2.846 12.566 1.00 98.06 131 TYR A C 1
ATOM 1001 O O . TYR A 1 131 ? -2.793 2.996 13.290 1.00 98.06 131 TYR A O 1
ATOM 1009 N N . GLN A 1 132 ? -1.481 1.660 12.045 1.00 96.88 132 GLN A N 1
ATOM 1010 C CA . GLN A 1 132 ? -2.212 0.428 12.352 1.00 96.88 132 GLN A CA 1
ATOM 1011 C C . GLN A 1 132 ? -2.160 0.112 13.851 1.00 96.88 132 GLN A C 1
ATOM 1013 O O . GLN A 1 132 ? -3.209 -0.053 14.471 1.00 96.88 132 GLN A O 1
ATOM 1018 N N . ALA A 1 133 ? -0.970 0.145 14.457 1.00 98.06 133 ALA A N 1
ATOM 1019 C CA . ALA A 1 133 ? -0.800 -0.107 15.887 1.00 98.06 133 ALA A CA 1
ATOM 1020 C C . ALA A 1 133 ? -1.570 0.901 16.763 1.00 98.06 133 ALA A C 1
ATOM 1022 O O . ALA A 1 133 ? -2.194 0.527 17.762 1.00 98.06 133 ALA A O 1
ATOM 1023 N N . LEU A 1 134 ? -1.571 2.184 16.386 1.00 98.44 134 LEU A N 1
ATOM 1024 C CA . LEU A 1 134 ? -2.345 3.217 17.080 1.00 98.44 134 LEU A CA 1
ATOM 1025 C C . LEU A 1 134 ? -3.855 2.995 16.944 1.00 98.44 134 LEU A C 1
ATOM 1027 O O . LEU A 1 134 ? -4.588 3.153 17.924 1.00 98.44 134 LEU A O 1
ATOM 1031 N N . TYR A 1 135 ? -4.326 2.610 15.758 1.00 97.81 135 TYR A N 1
ATOM 1032 C CA . TYR A 1 135 ? -5.735 2.308 15.518 1.00 97.81 135 TYR A CA 1
ATOM 1033 C C . TYR A 1 135 ? -6.199 1.104 16.344 1.00 97.81 135 TYR A C 1
ATOM 1035 O O . TYR A 1 135 ? -7.191 1.203 17.066 1.00 97.81 135 TYR A O 1
ATOM 1043 N N . GLU A 1 136 ? -5.446 0.004 16.318 1.00 98.00 136 GLU A N 1
ATOM 1044 C CA . GLU A 1 136 ? -5.725 -1.198 17.112 1.00 98.00 136 GLU A CA 1
ATOM 1045 C C . GLU A 1 136 ? -5.765 -0.882 18.611 1.00 98.00 136 GLU A C 1
ATOM 1047 O O . GLU A 1 136 ? -6.702 -1.267 19.317 1.00 98.00 136 GLU A O 1
ATOM 1052 N N . SER A 1 137 ? -4.797 -0.095 19.090 1.00 98.31 137 SER A N 1
ATOM 1053 C CA . SER A 1 137 ? -4.742 0.355 20.484 1.00 98.31 137 SER A CA 1
ATOM 1054 C C . SER A 1 137 ? -5.956 1.209 20.865 1.00 98.31 137 SER A C 1
ATOM 1056 O O . SER A 1 137 ? -6.519 1.039 21.951 1.00 98.31 137 SER A O 1
ATOM 1058 N N . SER A 1 138 ? -6.387 2.098 19.966 1.00 98.50 138 SER A N 1
ATOM 1059 C CA . SER A 1 138 ? -7.543 2.981 20.165 1.00 98.50 138 SER A CA 1
ATOM 1060 C C . SER A 1 138 ? -8.855 2.198 20.211 1.00 98.50 138 SER A C 1
ATOM 1062 O O . SER A 1 138 ? -9.667 2.405 21.114 1.00 98.50 138 SER A O 1
ATOM 1064 N N . VAL A 1 139 ? -9.041 1.245 19.294 1.00 98.38 139 VAL A N 1
ATOM 1065 C CA . VAL A 1 139 ? -10.203 0.345 19.286 1.00 98.38 139 VAL A CA 1
ATOM 1066 C C . VAL A 1 139 ? -10.241 -0.479 20.573 1.00 98.38 139 VAL A C 1
ATOM 1068 O O . VAL A 1 139 ? -11.268 -0.519 21.252 1.00 98.38 139 VAL A O 1
ATOM 1071 N N . ALA A 1 140 ? -9.113 -1.071 20.973 1.00 98.31 140 ALA A N 1
ATOM 1072 C CA . ALA A 1 140 ? -9.029 -1.855 22.201 1.00 98.31 140 ALA A CA 1
ATOM 1073 C C . ALA A 1 140 ? -9.339 -1.015 23.453 1.00 98.31 140 ALA A C 1
ATOM 1075 O O . ALA A 1 140 ? -10.007 -1.490 24.374 1.00 98.31 140 ALA A O 1
ATOM 1076 N N . PHE A 1 141 ? -8.885 0.242 23.500 1.00 98.31 141 PHE A N 1
ATOM 1077 C CA . PHE A 1 141 ? -9.238 1.172 24.574 1.00 98.31 141 PHE A CA 1
ATOM 1078 C C . PHE A 1 141 ? -10.742 1.465 24.609 1.00 98.31 141 PHE A C 1
ATOM 1080 O O . PHE A 1 141 ? -11.345 1.379 25.682 1.00 98.31 141 PHE A O 1
ATOM 1087 N N . GLY A 1 142 ? -11.351 1.747 23.454 1.00 98.31 142 GLY A N 1
ATOM 1088 C CA . GLY A 1 142 ? -12.791 1.986 23.339 1.00 98.31 142 GLY A CA 1
ATOM 1089 C C . GLY A 1 142 ? -13.620 0.809 23.857 1.00 98.31 142 GLY A C 1
ATOM 1090 O O . GLY A 1 142 ? -14.502 0.998 24.694 1.00 98.31 142 GLY A O 1
ATOM 1091 N N . VAL A 1 143 ? -13.270 -0.417 23.453 1.00 98.38 143 VAL A N 1
ATOM 1092 C CA . VAL A 1 143 ? -13.936 -1.647 23.920 1.00 98.38 143 VAL A CA 1
ATOM 1093 C C . VAL A 1 143 ? -13.822 -1.808 25.439 1.00 98.38 143 VAL A C 1
ATOM 1095 O O . VAL A 1 143 ? -14.822 -2.074 26.107 1.00 98.38 143 VAL A O 1
ATOM 1098 N N . ARG A 1 144 ? -12.630 -1.595 26.019 1.00 98.00 144 ARG A N 1
ATOM 1099 C CA . ARG A 1 144 ? -12.436 -1.675 27.480 1.00 98.00 144 ARG A CA 1
ATOM 1100 C C . ARG A 1 144 ? -13.301 -0.668 28.233 1.00 98.00 144 ARG A C 1
ATOM 1102 O O . ARG A 1 144 ? -13.854 -1.006 29.276 1.00 98.00 144 ARG A O 1
ATOM 1109 N N . LYS A 1 145 ? -13.421 0.560 27.724 1.00 98.19 145 LYS A N 1
ATOM 1110 C CA . LYS A 1 145 ? -14.237 1.602 28.359 1.00 98.19 145 LYS A CA 1
ATOM 1111 C C . LYS A 1 145 ? -15.731 1.334 28.246 1.00 98.19 145 LYS A C 1
ATOM 1113 O O . LYS A 1 145 ? -16.428 1.529 29.237 1.00 98.19 145 LYS A O 1
ATOM 1118 N N . ALA A 1 146 ? -16.197 0.817 27.111 1.00 98.00 146 ALA A N 1
ATOM 1119 C CA . ALA A 1 146 ? -17.580 0.372 26.965 1.00 98.00 146 ALA A CA 1
ATOM 1120 C C . ALA A 1 146 ? -17.918 -0.736 27.980 1.00 98.00 146 ALA A C 1
ATOM 1122 O O . ALA A 1 146 ? -18.894 -0.624 28.716 1.00 98.00 146 ALA A O 1
ATOM 1123 N N . LEU A 1 147 ? -17.053 -1.749 28.110 1.00 97.75 147 LEU A N 1
ATOM 1124 C CA . LEU A 1 147 ? -17.248 -2.827 29.083 1.00 97.75 147 LEU A CA 1
ATOM 1125 C C . LEU A 1 147 ? -17.233 -2.318 30.535 1.00 97.75 147 LEU A C 1
ATOM 1127 O O . LEU A 1 147 ? -18.060 -2.732 31.346 1.00 97.75 147 LEU A O 1
ATOM 1131 N N . GLN A 1 148 ? -16.313 -1.406 30.864 1.00 97.19 148 GLN A N 1
ATOM 1132 C CA . GLN A 1 148 ? -16.233 -0.797 32.194 1.00 97.19 148 GLN A CA 1
ATOM 1133 C C . GLN A 1 148 ? -17.514 -0.018 32.541 1.00 97.19 148 GLN A C 1
ATOM 1135 O O . GLN A 1 148 ? -17.964 -0.065 33.686 1.00 97.19 148 GLN A O 1
ATOM 1140 N N . ALA A 1 149 ? -18.107 0.679 31.568 1.00 97.31 149 ALA A N 1
ATOM 1141 C CA . ALA A 1 149 ? -19.356 1.410 31.758 1.00 97.31 149 ALA A CA 1
ATOM 1142 C C . ALA A 1 149 ? -20.533 0.464 32.053 1.00 97.31 149 ALA A C 1
ATOM 1144 O O . ALA A 1 149 ? -21.264 0.694 33.016 1.00 97.31 149 ALA A O 1
ATOM 1145 N N . GLU A 1 150 ? -20.663 -0.634 31.303 1.00 97.12 150 GLU A N 1
ATOM 1146 C CA . GLU A 1 150 ? -21.707 -1.645 31.534 1.00 97.12 150 GLU A CA 1
ATOM 1147 C C . GLU A 1 150 ? -21.580 -2.307 32.913 1.00 97.12 150 GLU A C 1
ATOM 1149 O O . GLU A 1 150 ? -22.563 -2.444 33.643 1.00 97.12 150 GLU A O 1
ATOM 1154 N N . GLN A 1 151 ? -20.357 -2.649 33.331 1.00 96.19 151 GLN A N 1
ATOM 1155 C CA . GLN A 1 151 ? -20.108 -3.185 34.673 1.00 96.19 151 GLN A CA 1
ATOM 1156 C C . GLN A 1 151 ? -20.461 -2.173 35.770 1.00 96.19 151 GLN A C 1
ATOM 1158 O O . GLN A 1 151 ? -21.075 -2.536 36.776 1.00 96.19 151 GLN A O 1
ATOM 1163 N N . GLY A 1 152 ? -20.097 -0.902 35.574 1.00 95.94 152 GLY A N 1
ATOM 1164 C CA . GLY A 1 152 ? -20.432 0.182 36.495 1.00 95.94 152 GLY A CA 1
ATOM 1165 C C . GLY A 1 152 ? -21.942 0.371 36.644 1.00 95.94 152 GLY A C 1
ATOM 1166 O O . GLY A 1 152 ? -22.434 0.487 37.768 1.00 95.94 152 GLY A O 1
ATOM 1167 N N . LYS A 1 153 ? -22.681 0.324 35.528 1.00 96.50 153 LYS A N 1
ATOM 1168 C CA . LYS A 1 153 ? -24.147 0.391 35.506 1.00 96.50 153 LYS A CA 1
ATOM 1169 C C . LYS A 1 153 ? -24.775 -0.786 36.253 1.00 96.50 153 LYS A C 1
ATOM 1171 O O . LYS A 1 153 ? -25.551 -0.563 37.177 1.00 96.50 153 LYS A O 1
ATOM 1176 N N . ALA A 1 154 ? -24.373 -2.018 35.937 1.00 95.12 154 ALA A N 1
ATOM 1177 C CA . ALA A 1 154 ? -24.891 -3.218 36.597 1.00 95.12 154 ALA A CA 1
ATOM 1178 C C . ALA A 1 154 ? -24.617 -3.223 38.113 1.00 95.12 154 ALA A C 1
ATOM 1180 O O . ALA A 1 154 ? -25.445 -3.666 38.909 1.00 95.12 154 ALA A O 1
ATOM 1181 N N . HIS A 1 155 ? -23.455 -2.721 38.542 1.00 94.94 155 HIS A N 1
ATOM 1182 C CA . HIS A 1 155 ? -23.143 -2.578 39.964 1.00 94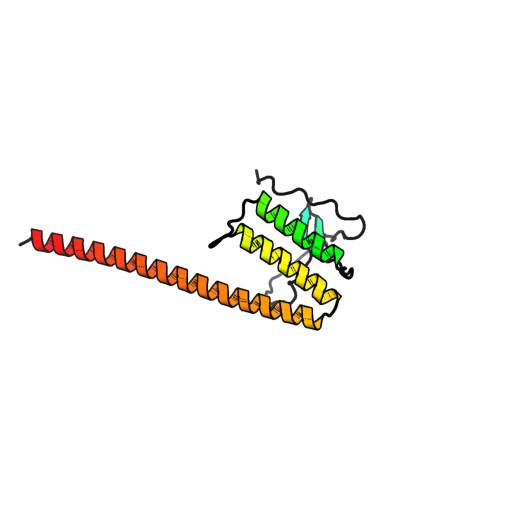.94 155 HIS A CA 1
ATOM 1183 C C . HIS A 1 155 ? -24.028 -1.524 40.646 1.00 94.94 155 HIS A C 1
ATOM 1185 O O . HIS A 1 155 ? -24.464 -1.723 41.781 1.00 94.94 155 HIS A O 1
ATOM 1191 N N . LEU A 1 156 ? -24.312 -0.410 39.967 1.00 93.88 156 LEU A N 1
ATOM 1192 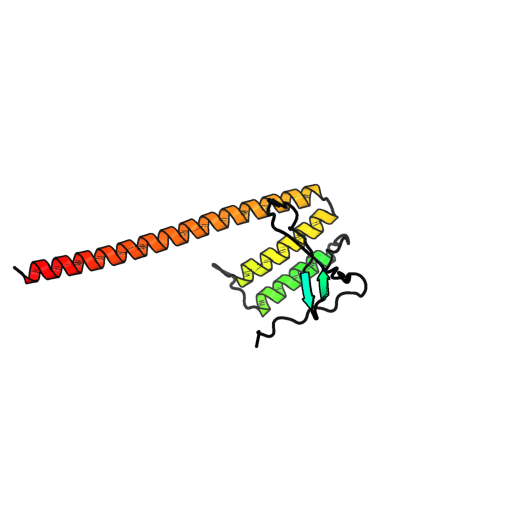C CA . LEU A 1 156 ? -25.196 0.630 40.485 1.00 93.88 156 LEU A CA 1
ATOM 1193 C C . LEU A 1 156 ? -26.642 0.133 40.614 1.00 93.88 156 LEU A C 1
ATOM 1195 O O . LEU A 1 156 ? -27.246 0.331 41.663 1.00 93.88 156 LEU A O 1
ATOM 1199 N N . GLU A 1 157 ? -27.165 -0.563 39.604 1.00 95.00 157 GLU A N 1
ATOM 1200 C CA . GLU A 1 157 ? -28.508 -1.163 39.629 1.00 95.00 157 GLU A CA 1
ATOM 1201 C C . GLU A 1 157 ? -28.673 -2.133 40.804 1.00 95.00 157 GLU A C 1
ATOM 1203 O O . GLU A 1 157 ? -29.656 -2.051 41.539 1.00 95.00 157 GLU A O 1
ATOM 1208 N N . LYS A 1 158 ? -27.667 -2.983 41.058 1.00 94.56 158 LYS A N 1
ATOM 1209 C CA . LYS A 1 158 ? -27.649 -3.854 42.243 1.00 94.56 158 LYS A CA 1
ATOM 1210 C C . LYS A 1 158 ? -27.730 -3.048 43.537 1.00 94.56 158 LYS A C 1
ATOM 1212 O O . LYS A 1 158 ? -28.546 -3.360 44.397 1.00 94.56 158 LYS A O 1
ATOM 1217 N N . ARG A 1 159 ? -26.928 -1.988 43.680 1.00 93.56 159 ARG A N 1
ATOM 1218 C CA . ARG A 1 159 ? -26.969 -1.127 44.876 1.00 93.56 159 ARG A CA 1
ATOM 1219 C C . ARG A 1 159 ? -28.332 -0.472 45.078 1.00 93.56 159 ARG A C 1
ATOM 1221 O O . ARG A 1 159 ? -28.785 -0.419 46.212 1.00 93.56 159 ARG A O 1
ATOM 1228 N N . VAL A 1 160 ? -28.967 -0.001 44.004 1.00 94.00 160 VAL A N 1
ATOM 1229 C CA . VAL A 1 160 ? -30.319 0.574 44.061 1.00 94.00 160 VAL A CA 1
ATOM 1230 C C . VAL A 1 160 ? -31.341 -0.482 44.476 1.00 94.00 160 VAL A C 1
ATOM 1232 O O . VAL A 1 160 ? -32.189 -0.18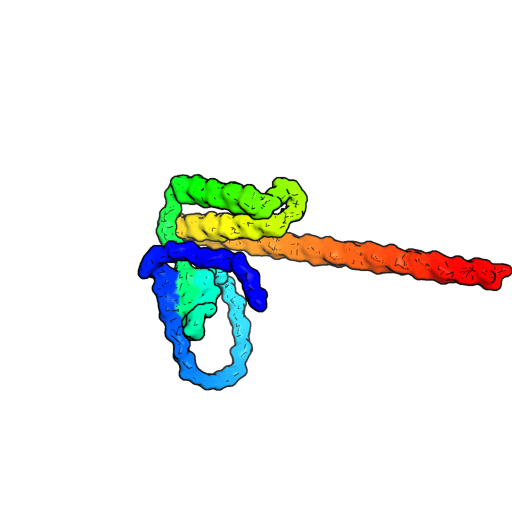4 45.298 1.00 94.00 160 VAL A O 1
ATOM 1235 N N . SER A 1 161 ? -31.236 -1.721 43.986 1.00 91.62 161 SER A N 1
ATOM 1236 C CA . SER A 1 161 ? -32.154 -2.804 44.380 1.00 91.62 161 SER A CA 1
ATOM 1237 C C . SER A 1 161 ? -32.034 -3.248 45.845 1.00 91.62 161 SER A C 1
ATOM 1239 O O . SER A 1 161 ? -32.917 -3.937 46.346 1.00 91.62 161 SER A O 1
ATOM 1241 N N . HIS A 1 162 ? -30.937 -2.893 46.519 1.00 81.38 162 HIS A N 1
ATOM 1242 C CA . HIS A 1 162 ? -30.705 -3.191 47.935 1.00 81.38 162 HIS A CA 1
ATOM 1243 C C . HIS A 1 162 ? -31.143 -2.056 48.882 1.00 81.38 162 HIS A C 1
ATOM 1245 O O . HIS A 1 162 ? -30.967 -2.201 50.092 1.00 81.38 162 HIS A O 1
ATOM 1251 N N . LEU A 1 163 ? -31.664 -0.945 48.347 1.00 73.25 163 LEU A N 1
ATOM 1252 C CA . LEU A 1 163 ? -32.247 0.179 49.091 1.00 73.25 163 LEU A CA 1
ATOM 1253 C C . LEU A 1 163 ? -33.776 0.103 49.047 1.00 73.25 163 LEU A C 1
ATOM 1255 O O . LEU A 1 163 ? -34.385 0.433 50.086 1.00 73.25 163 LEU A O 1
#

Radius of gyration: 25.02 Å; chains: 1; bounding box: 59×39×73 Å

Sequence (163 aa):
APPPGLAPPPGRPGEQREGGRAGAGGARGAPGASGNGRCLSGREWEEAQKLWVQEVSTAPSTRRDVVQLQEQLDRQLQQRQARETGLCPVRRELYTQCFDELIRQTTVSCAERGLLLLRVRDELQLTLSAYQALYESSVAFGVRKALQAEQGKAHLEKRVSHL

Foldseek 3Di:
DDDPDDDDDDDDPPQKDWDDDDDDDDDDDDDDDPPPDCLQFFDWDDDPNIIIGGDDDLDADDPVVLVVLVVVLVVQCVVVVFDPDDDGVSNVVSVSVSLSVVLSNVCSVPVVVSVVSVVVVVVVVVVVVVVVVVVVVVVVVVVVVVVVVVVVVVVVVVVVVVD